Protein AF-A0A7W0XQK7-F1 (afdb_monomer_lite)

Radius of gyration: 30.18 Å; chains: 1; bounding box: 42×20×87 Å

pLDDT: mean 75.93, std 15.59, range [35.38, 95.88]

Secondary structure (DSSP, 8-state):
--------HHHHHHHHHHHHHHHHHHHHHTT-PPP------HHHHTS-S--TTSHHHHHHHHHTTGGG---

Sequence (71 aa):
MKDKDEMGRRDFLRAVGGASTAAVATAAIALAPGEAEAYDPGQEEMRARYNPDSPDVQAFYRTNGYETLKT

Structure (mmCIF, N/CA/C/O backbone):
data_AF-A0A7W0XQK7-F1
#
_entry.id   AF-A0A7W0XQK7-F1
#
loop_
_atom_site.group_PDB
_atom_site.id
_atom_site.type_symbol
_atom_site.label_atom_id
_atom_site.label_alt_id
_atom_site.label_comp_id
_atom_site.label_asym_id
_atom_site.label_entity_id
_atom_site.label_seq_id
_atom_site.pdbx_PDB_ins_code
_atom_site.Cartn_x
_atom_site.Cartn_y
_atom_site.Cartn_z
_atom_site.occupancy
_atom_site.B_iso_or_equiv
_atom_site.auth_seq_id
_atom_site.auth_comp_id
_atom_site.auth_asym_id
_atom_site.auth_atom_id
_atom_site.pdbx_PDB_model_num
ATOM 1 N N . MET A 1 1 ? -4.236 0.232 -72.772 1.00 35.38 1 MET A N 1
ATOM 2 C CA . MET A 1 1 ? -3.253 1.077 -72.056 1.00 35.38 1 MET A CA 1
ATOM 3 C C . MET A 1 1 ? -2.688 0.228 -70.929 1.00 35.38 1 MET A C 1
ATOM 5 O O . MET A 1 1 ? -3.436 -0.569 -70.393 1.00 35.38 1 MET A O 1
ATOM 9 N N . LYS A 1 2 ? -1.373 0.271 -70.689 1.00 39.75 2 LYS A N 1
ATOM 10 C CA . LYS A 1 2 ? -0.704 -0.538 -69.655 1.00 39.75 2 LYS A CA 1
ATOM 11 C C . LYS A 1 2 ? -1.132 -0.037 -68.277 1.00 39.75 2 LYS A C 1
ATOM 13 O O . LYS A 1 2 ? -0.896 1.138 -68.001 1.00 39.75 2 LYS A O 1
ATOM 18 N N . ASP A 1 3 ? -1.700 -0.918 -67.459 1.00 52.38 3 ASP A N 1
ATOM 19 C CA . ASP A 1 3 ? -1.952 -0.663 -66.042 1.00 52.38 3 ASP A CA 1
ATOM 20 C C . ASP A 1 3 ? -0.604 -0.458 -65.348 1.00 52.38 3 ASP A C 1
ATOM 22 O O . ASP A 1 3 ? 0.181 -1.385 -65.136 1.00 52.38 3 ASP A O 1
ATOM 26 N N . LYS A 1 4 ? -0.290 0.816 -65.129 1.00 55.88 4 LYS A N 1
ATOM 27 C CA . LYS A 1 4 ? 0.812 1.282 -64.301 1.00 55.88 4 LYS A CA 1
ATOM 28 C C . LYS A 1 4 ? 0.257 1.474 -62.893 1.00 55.88 4 LYS A C 1
ATOM 30 O O . LYS A 1 4 ? -0.750 2.151 -62.732 1.00 55.88 4 LYS A O 1
ATOM 35 N N . ASP A 1 5 ? 0.975 0.928 -61.921 1.00 58.75 5 ASP A N 1
ATOM 36 C CA . ASP A 1 5 ? 0.953 1.343 -60.517 1.00 58.75 5 ASP A CA 1
ATOM 37 C C . ASP A 1 5 ? -0.300 1.055 -59.683 1.00 58.75 5 ASP A C 1
ATOM 39 O O . ASP A 1 5 ? -0.863 1.952 -59.066 1.00 58.75 5 ASP A O 1
ATOM 43 N N . GLU A 1 6 ? -0.630 -0.220 -59.484 1.00 63.34 6 GLU A N 1
ATOM 44 C CA . GLU A 1 6 ? -1.234 -0.615 -58.205 1.00 63.34 6 GLU A CA 1
ATOM 45 C C . GLU A 1 6 ? -0.365 -1.672 -57.529 1.00 63.34 6 GLU A C 1
ATOM 47 O O . GLU A 1 6 ? -0.592 -2.876 -57.629 1.00 63.34 6 GLU A O 1
ATOM 52 N N . MET A 1 7 ? 0.670 -1.214 -56.816 1.00 66.31 7 MET A N 1
ATOM 53 C CA . MET A 1 7 ? 1.297 -2.053 -55.798 1.00 66.31 7 MET A CA 1
ATOM 54 C C . MET A 1 7 ? 0.222 -2.404 -54.768 1.00 66.31 7 MET A C 1
ATOM 56 O O . MET A 1 7 ? -0.252 -1.543 -54.022 1.00 66.31 7 MET A O 1
ATOM 60 N N . GLY A 1 8 ? -0.199 -3.669 -54.751 1.00 80.00 8 GLY A N 1
ATOM 61 C CA . GLY A 1 8 ? -1.247 -4.132 -53.856 1.00 80.00 8 GLY A CA 1
ATOM 62 C C . GLY A 1 8 ? -0.858 -3.912 -52.395 1.00 80.00 8 GLY A C 1
ATOM 63 O O . GLY A 1 8 ? 0.314 -3.983 -52.025 1.00 80.00 8 GLY A O 1
ATOM 64 N N . ARG A 1 9 ? -1.853 -3.704 -51.522 1.00 81.88 9 ARG A N 1
ATOM 65 C CA . ARG A 1 9 ? -1.638 -3.495 -50.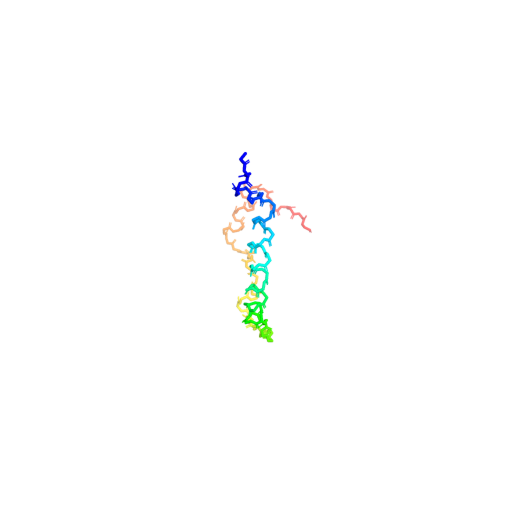072 1.00 81.88 9 ARG A CA 1
ATOM 66 C C . ARG A 1 9 ? -0.718 -4.554 -49.450 1.00 81.88 9 ARG A C 1
ATOM 68 O O . ARG A 1 9 ? 0.063 -4.244 -48.560 1.00 81.88 9 ARG A O 1
ATOM 75 N N . ARG A 1 10 ? -0.790 -5.799 -49.934 1.00 81.31 10 ARG A N 1
ATOM 76 C CA . ARG A 1 10 ? 0.075 -6.905 -49.499 1.00 81.31 10 ARG A CA 1
ATOM 77 C C . ARG A 1 10 ? 1.538 -6.697 -49.895 1.00 81.31 10 ARG A C 1
ATOM 79 O O . ARG A 1 10 ? 2.411 -6.951 -49.073 1.00 81.31 10 ARG A O 1
ATOM 86 N N . ASP A 1 11 ? 1.800 -6.238 -51.112 1.00 80.75 11 ASP A N 1
ATOM 87 C CA . ASP A 1 11 ? 3.161 -6.015 -51.607 1.00 80.75 11 ASP A CA 1
ATOM 88 C C . ASP A 1 11 ? 3.791 -4.802 -50.923 1.00 80.75 11 ASP A C 1
ATOM 90 O O . ASP A 1 11 ? 4.949 -4.859 -50.511 1.00 80.75 11 ASP A O 1
ATOM 94 N N . PHE A 1 12 ? 2.989 -3.763 -50.669 1.00 82.31 12 PHE A N 1
ATOM 95 C CA . PHE A 1 12 ? 3.388 -2.629 -49.839 1.00 82.31 12 PHE A CA 1
ATOM 96 C C . PHE A 1 12 ? 3.756 -3.062 -48.411 1.00 82.31 12 PHE A C 1
ATOM 98 O O . PHE A 1 12 ? 4.855 -2.770 -47.940 1.00 82.31 12 PHE A O 1
ATOM 105 N N . LEU A 1 13 ? 2.883 -3.813 -47.727 1.00 81.50 13 LEU A N 1
ATOM 106 C CA . LEU A 1 13 ? 3.156 -4.303 -46.370 1.00 81.50 13 LEU A CA 1
ATOM 107 C C . LEU A 1 13 ? 4.349 -5.264 -46.326 1.00 81.50 13 LEU A C 1
ATOM 109 O O . LEU A 1 13 ? 5.079 -5.275 -45.341 1.00 81.50 13 LEU A O 1
ATOM 113 N N . ARG A 1 14 ? 4.588 -6.042 -47.386 1.00 76.25 14 ARG A N 1
ATOM 114 C CA . ARG A 1 14 ? 5.757 -6.924 -47.485 1.00 76.25 14 ARG A CA 1
ATOM 115 C C . ARG A 1 14 ? 7.054 -6.139 -47.668 1.00 76.25 14 ARG A C 1
ATOM 117 O O . ARG A 1 14 ? 8.046 -6.481 -47.033 1.00 76.25 14 ARG A O 1
ATOM 124 N N . ALA A 1 15 ? 7.047 -5.092 -48.491 1.00 75.88 15 ALA A N 1
ATOM 125 C CA . ALA A 1 15 ? 8.207 -4.228 -48.692 1.00 75.88 15 ALA A CA 1
ATOM 126 C C . ALA A 1 15 ? 8.536 -3.417 -47.425 1.00 75.88 15 ALA A C 1
ATOM 128 O O . ALA A 1 15 ? 9.678 -3.419 -46.965 1.00 75.88 15 ALA A O 1
ATOM 129 N N . VA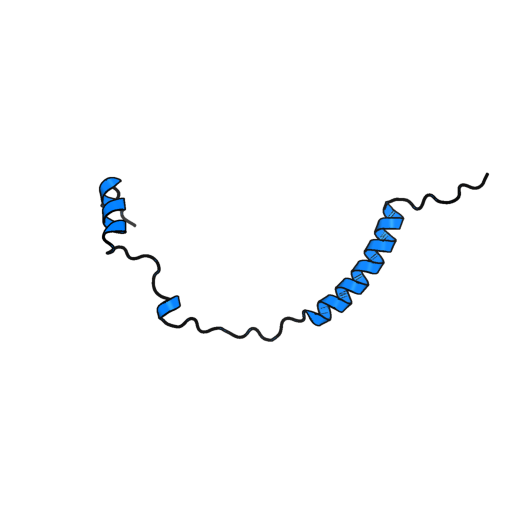L A 1 16 ? 7.527 -2.790 -46.811 1.00 75.25 16 VAL A N 1
ATOM 130 C CA . VAL A 1 16 ? 7.694 -1.991 -45.585 1.00 75.25 16 VAL A CA 1
ATOM 131 C C . VAL A 1 16 ? 7.996 -2.879 -44.376 1.00 75.25 16 VAL A C 1
ATOM 133 O O . VAL A 1 16 ? 8.909 -2.576 -43.610 1.00 75.25 16 VAL A O 1
ATOM 136 N N . GLY A 1 17 ? 7.281 -3.997 -44.223 1.00 63.81 17 GLY A N 1
ATOM 137 C CA . GLY A 1 17 ? 7.487 -4.996 -43.169 1.00 63.81 17 GLY A CA 1
ATOM 138 C C . GLY A 1 17 ? 8.853 -5.680 -43.257 1.00 63.81 17 GLY A C 1
ATOM 139 O O . GLY A 1 17 ? 9.540 -5.833 -42.252 1.00 63.81 17 GLY A O 1
ATOM 140 N N . GLY A 1 18 ? 9.301 -6.022 -44.470 1.00 62.75 18 GLY A N 1
ATOM 141 C CA . GLY A 1 18 ? 10.635 -6.579 -44.707 1.00 62.75 18 GLY A CA 1
ATOM 142 C C . GLY A 1 18 ? 11.749 -5.607 -44.308 1.00 62.75 18 GLY A C 1
ATOM 143 O O . GLY A 1 18 ? 12.669 -5.991 -43.588 1.00 62.75 18 GLY A O 1
ATOM 144 N N . ALA A 1 19 ? 11.629 -4.329 -44.681 1.00 57.84 19 ALA A N 1
ATOM 145 C CA . ALA A 1 19 ? 12.590 -3.294 -44.294 1.00 57.84 19 ALA A CA 1
ATOM 146 C C . ALA A 1 19 ? 12.586 -3.005 -42.778 1.00 57.84 19 ALA A C 1
ATOM 148 O O . ALA A 1 19 ? 13.640 -2.787 -42.181 1.00 57.84 19 ALA A O 1
ATOM 149 N N . SER A 1 20 ? 11.417 -3.052 -42.133 1.00 55.62 20 SER A N 1
ATOM 150 C CA . SER A 1 20 ? 11.295 -2.813 -40.689 1.00 55.62 20 SER A CA 1
ATOM 151 C C . SER A 1 20 ? 11.812 -3.979 -39.840 1.00 55.62 20 SER A C 1
ATOM 153 O O . SER A 1 20 ? 12.412 -3.726 -38.801 1.00 55.62 20 SER A O 1
ATOM 155 N N . THR A 1 21 ? 11.720 -5.236 -40.291 1.00 55.31 21 THR A N 1
ATOM 156 C CA . THR A 1 21 ? 12.353 -6.362 -39.567 1.00 55.31 21 THR A CA 1
ATOM 157 C C . THR A 1 21 ? 13.880 -6.254 -39.493 1.00 55.31 21 THR A C 1
ATOM 159 O O . THR A 1 21 ? 14.456 -6.557 -38.452 1.00 55.31 21 THR A O 1
ATOM 162 N N . ALA A 1 22 ? 14.540 -5.757 -40.545 1.00 56.12 22 ALA A N 1
ATOM 163 C CA . ALA A 1 22 ? 15.991 -5.564 -40.551 1.00 56.12 22 ALA A CA 1
ATOM 164 C C . ALA A 1 22 ? 16.438 -4.429 -39.609 1.00 56.12 22 ALA A C 1
ATOM 166 O O . ALA A 1 22 ? 17.421 -4.583 -38.888 1.00 56.12 22 ALA A O 1
ATOM 167 N N . ALA A 1 23 ? 15.694 -3.318 -39.570 1.00 55.66 23 ALA A N 1
ATOM 168 C CA . ALA A 1 23 ? 15.971 -2.202 -38.662 1.00 55.66 23 ALA A CA 1
ATOM 169 C C . ALA A 1 23 ? 15.654 -2.534 -37.189 1.00 55.66 23 ALA A C 1
ATOM 171 O O . ALA A 1 23 ? 16.351 -2.088 -36.281 1.00 55.66 23 ALA A O 1
ATOM 172 N N . VAL A 1 24 ? 14.623 -3.346 -36.933 1.00 56.16 24 VAL A N 1
ATOM 173 C CA . VAL A 1 24 ? 14.304 -3.822 -35.578 1.00 56.16 24 VAL A CA 1
ATOM 174 C C . VAL A 1 24 ? 15.335 -4.847 -35.104 1.00 56.16 24 VAL A C 1
ATOM 176 O O . VAL A 1 24 ? 15.713 -4.815 -33.939 1.00 56.16 24 VAL A O 1
ATOM 179 N N . ALA A 1 25 ? 15.851 -5.708 -35.986 1.00 56.34 25 ALA A N 1
ATOM 180 C CA . ALA A 1 25 ? 16.907 -6.657 -35.633 1.00 56.34 25 ALA A CA 1
ATOM 181 C C . ALA A 1 25 ? 18.221 -5.957 -35.241 1.00 56.34 25 ALA A C 1
ATOM 183 O O . ALA A 1 25 ? 18.865 -6.373 -34.281 1.00 56.34 25 ALA A O 1
ATOM 184 N N . THR A 1 26 ? 18.601 -4.866 -35.917 1.00 56.75 26 THR A N 1
ATOM 185 C CA . THR A 1 26 ? 19.782 -4.074 -35.529 1.00 56.75 26 THR A CA 1
ATOM 186 C C . THR A 1 26 ? 19.558 -3.274 -34.244 1.00 56.75 26 THR A C 1
ATOM 188 O O . THR A 1 26 ? 20.478 -3.170 -33.434 1.00 56.75 26 THR A O 1
ATOM 191 N N . ALA A 1 27 ? 18.342 -2.776 -33.997 1.00 57.53 27 ALA A N 1
ATOM 192 C CA . ALA A 1 27 ? 17.984 -2.133 -32.729 1.00 57.53 27 ALA A CA 1
ATOM 193 C C . ALA A 1 27 ? 17.893 -3.129 -31.555 1.00 57.53 27 ALA A C 1
ATOM 195 O O . ALA A 1 27 ? 18.249 -2.786 -30.432 1.00 57.53 27 ALA A O 1
ATOM 196 N N . ALA A 1 28 ? 17.477 -4.375 -31.803 1.00 56.09 28 ALA A N 1
ATOM 197 C CA . ALA A 1 28 ? 17.397 -5.423 -30.785 1.00 56.09 28 ALA A CA 1
ATOM 198 C C . ALA A 1 28 ? 18.780 -5.850 -30.264 1.00 56.09 28 ALA A C 1
ATOM 200 O O . ALA A 1 28 ? 18.902 -6.204 -29.096 1.00 56.09 28 ALA A O 1
ATOM 201 N N . ILE A 1 29 ? 19.833 -5.751 -31.088 1.00 57.66 29 ILE A N 1
ATOM 202 C CA . ILE A 1 29 ? 21.223 -5.991 -30.656 1.00 57.66 29 ILE A CA 1
ATOM 203 C C . ILE A 1 29 ? 21.678 -4.923 -29.645 1.00 57.66 29 ILE A C 1
ATOM 205 O O . ILE A 1 29 ? 22.438 -5.230 -28.731 1.00 57.66 29 ILE A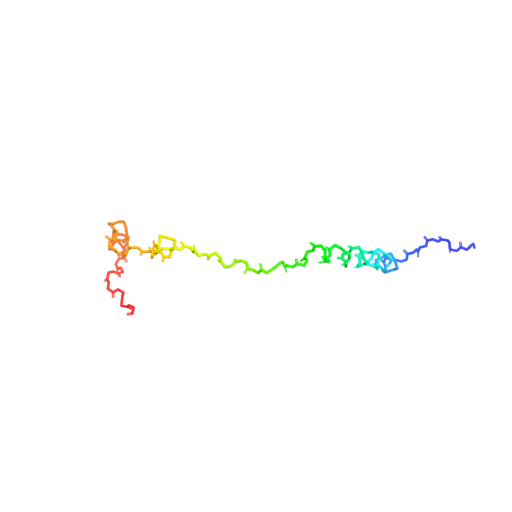 O 1
ATOM 209 N N . ALA A 1 30 ? 21.173 -3.688 -29.753 1.00 58.38 30 ALA A N 1
ATOM 210 C CA . ALA A 1 30 ? 21.428 -2.620 -28.781 1.00 58.38 30 ALA A CA 1
ATOM 211 C C . ALA A 1 30 ? 20.577 -2.738 -27.498 1.00 58.38 30 ALA A C 1
ATOM 213 O O . ALA A 1 30 ? 20.850 -2.045 -26.523 1.00 58.38 30 ALA A O 1
ATOM 214 N N . LEU A 1 31 ? 19.569 -3.618 -27.490 1.00 60.19 31 LEU A N 1
ATOM 215 C CA . LEU A 1 31 ? 18.757 -3.981 -26.325 1.00 60.19 31 LEU A CA 1
ATOM 216 C C . LEU A 1 31 ? 19.143 -5.356 -25.766 1.00 60.19 31 LEU A C 1
ATOM 218 O O . LEU A 1 31 ? 18.324 -5.979 -25.095 1.00 60.19 31 LEU A O 1
ATOM 222 N N . ALA A 1 32 ? 20.360 -5.848 -26.030 1.00 65.19 32 ALA A N 1
ATOM 223 C CA . ALA A 1 32 ? 20.864 -7.015 -25.317 1.00 65.19 32 ALA A CA 1
ATOM 224 C C . ALA A 1 32 ? 20.729 -6.729 -23.810 1.00 65.19 32 ALA A C 1
ATOM 226 O O . ALA A 1 32 ? 21.395 -5.808 -23.324 1.00 65.19 32 ALA A O 1
ATOM 227 N N . PRO A 1 33 ? 19.829 -7.420 -23.080 1.00 66.44 33 PRO A N 1
ATOM 228 C CA . PRO A 1 33 ? 19.706 -7.183 -21.658 1.00 66.44 33 PRO A CA 1
ATOM 229 C C . PRO A 1 33 ? 21.063 -7.537 -21.056 1.00 66.44 33 PRO A C 1
ATOM 231 O O . PRO A 1 33 ? 21.572 -8.639 -21.267 1.00 66.44 33 PRO A O 1
ATOM 234 N N . GLY A 1 34 ? 21.681 -6.562 -20.389 1.00 74.88 34 GLY A N 1
ATOM 235 C CA . GLY A 1 34 ? 22.872 -6.814 -19.592 1.00 74.88 34 GLY A CA 1
ATOM 236 C C . GLY A 1 34 ? 22.573 -7.840 -18.501 1.00 74.88 34 GLY A C 1
ATOM 237 O O . GLY A 1 34 ? 21.426 -8.249 -18.299 1.00 74.88 34 GLY A O 1
ATOM 238 N N . GLU A 1 35 ? 23.612 -8.256 -17.787 1.00 77.56 35 GLU A N 1
ATOM 239 C CA . GLU A 1 35 ? 23.429 -9.110 -16.619 1.00 77.56 35 GLU A CA 1
ATOM 240 C C . GLU A 1 35 ? 22.484 -8.416 -15.627 1.00 77.56 35 GLU A C 1
ATOM 242 O O . GLU A 1 35 ? 22.617 -7.222 -15.348 1.00 77.56 35 GLU A O 1
ATOM 247 N N . ALA A 1 36 ? 21.446 -9.132 -15.195 1.00 77.69 36 ALA A N 1
ATOM 248 C CA . ALA A 1 36 ? 20.429 -8.564 -14.328 1.00 77.69 36 ALA A CA 1
ATOM 249 C C . ALA A 1 36 ? 21.032 -8.351 -12.936 1.00 77.69 36 ALA A C 1
ATOM 251 O O . ALA A 1 36 ? 21.240 -9.307 -12.192 1.00 77.69 36 ALA A O 1
ATOM 252 N N . GLU A 1 37 ? 21.304 -7.095 -12.592 1.00 81.75 37 GLU A N 1
ATOM 253 C CA . GLU A 1 37 ? 21.743 -6.714 -11.253 1.00 81.75 37 GLU A CA 1
ATOM 254 C C . GLU A 1 37 ? 20.621 -7.010 -10.249 1.00 81.75 37 GLU A C 1
ATOM 256 O O . GLU A 1 37 ? 19.525 -6.441 -10.319 1.00 81.75 37 GLU A O 1
ATOM 261 N N . ALA A 1 38 ? 20.884 -7.930 -9.320 1.00 80.50 38 ALA A N 1
ATOM 262 C CA . ALA A 1 38 ? 19.955 -8.243 -8.247 1.00 80.50 38 ALA A CA 1
ATOM 263 C C . ALA A 1 38 ? 19.969 -7.096 -7.232 1.00 80.50 38 ALA A C 1
ATOM 265 O O . ALA A 1 38 ? 20.898 -6.951 -6.439 1.00 80.50 38 ALA A O 1
ATOM 266 N N . TYR A 1 39 ? 18.925 -6.274 -7.269 1.00 86.81 39 TYR A N 1
ATOM 267 C CA . TYR A 1 39 ? 18.685 -5.267 -6.246 1.00 86.81 39 TYR A CA 1
ATOM 268 C C . TYR A 1 39 ? 18.332 -5.952 -4.918 1.00 86.81 39 TYR A C 1
ATOM 270 O O . TYR A 1 39 ? 17.416 -6.773 -4.885 1.00 86.81 39 TYR A O 1
ATOM 278 N N . ASP A 1 40 ? 19.051 -5.620 -3.840 1.00 88.56 40 ASP A N 1
ATOM 279 C CA . ASP A 1 40 ? 18.695 -6.020 -2.476 1.00 88.56 40 ASP A CA 1
ATOM 280 C C . ASP A 1 40 ? 17.777 -4.946 -1.861 1.00 88.56 40 ASP A C 1
ATOM 282 O O . ASP A 1 40 ? 18.260 -3.866 -1.505 1.00 88.56 40 ASP A O 1
ATOM 286 N N . PRO A 1 41 ? 16.464 -5.214 -1.740 1.00 86.56 41 PRO A N 1
ATOM 287 C CA . PRO A 1 41 ? 15.490 -4.252 -1.225 1.00 86.56 41 PRO A CA 1
ATOM 288 C C . PRO A 1 41 ? 15.647 -3.981 0.283 1.00 86.56 41 PRO A C 1
ATOM 290 O O . PRO A 1 41 ? 15.057 -3.044 0.824 1.00 86.56 41 PRO A O 1
ATOM 293 N N . GLY A 1 42 ? 16.451 -4.772 1.001 1.00 93.62 42 GLY A N 1
ATOM 294 C CA . GLY A 1 42 ? 16.639 -4.612 2.437 1.00 93.62 42 GLY A CA 1
ATOM 295 C C . GLY A 1 42 ? 15.359 -4.839 3.255 1.00 93.62 42 GLY A C 1
ATOM 296 O O . GLY A 1 42 ? 14.282 -5.160 2.753 1.00 93.62 42 GLY A O 1
ATOM 297 N N . GLN A 1 43 ? 15.475 -4.687 4.575 1.00 91.38 43 GLN A N 1
ATOM 298 C CA . GLN A 1 43 ? 14.402 -5.075 5.499 1.00 91.38 43 GLN A CA 1
ATOM 299 C C . GLN A 1 43 ? 13.186 -4.145 5.460 1.00 91.38 43 GLN A C 1
ATOM 301 O O . GLN A 1 43 ? 12.063 -4.589 5.689 1.00 91.38 43 GLN A O 1
ATOM 306 N N . GLU A 1 44 ? 13.389 -2.854 5.192 1.00 88.19 44 GLU A N 1
ATOM 307 C CA . GLU A 1 44 ? 12.285 -1.893 5.160 1.00 88.19 44 GLU A CA 1
ATOM 308 C C . GLU A 1 44 ? 11.378 -2.080 3.951 1.00 88.19 44 GLU A C 1
ATOM 310 O O . GLU A 1 44 ? 10.162 -1.991 4.098 1.00 88.19 44 GLU A O 1
ATOM 315 N N . GLU A 1 45 ? 11.921 -2.360 2.770 1.00 86.88 45 GLU A N 1
ATOM 316 C CA . GLU A 1 45 ? 11.089 -2.581 1.586 1.00 86.88 45 GLU A CA 1
ATOM 317 C C . GLU A 1 45 ? 10.438 -3.967 1.596 1.00 86.88 45 GLU A C 1
ATOM 319 O O . GLU A 1 45 ? 9.323 -4.135 1.099 1.00 86.88 45 GLU A O 1
ATOM 324 N N . MET A 1 46 ? 11.095 -4.939 2.236 1.00 88.94 46 MET A N 1
ATOM 325 C CA . MET A 1 46 ? 10.573 -6.287 2.476 1.00 88.94 46 MET A CA 1
ATOM 326 C C . MET A 1 46 ? 9.545 -6.347 3.616 1.00 88.94 46 MET A C 1
ATOM 328 O O . MET A 1 46 ? 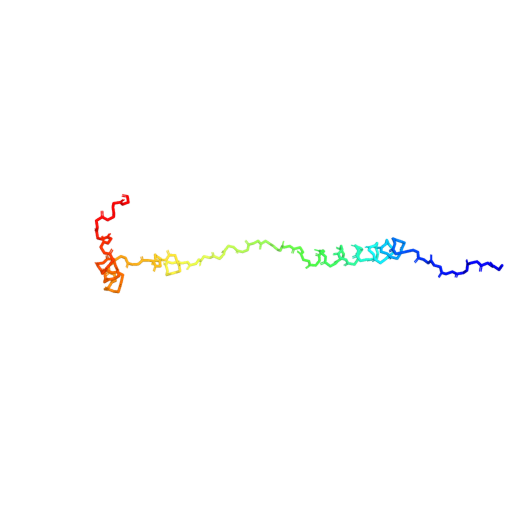8.943 -7.401 3.845 1.00 88.94 46 MET A O 1
ATOM 332 N N . ARG A 1 47 ? 9.334 -5.252 4.361 1.00 89.44 47 ARG A N 1
ATOM 333 C CA . ARG A 1 47 ? 8.416 -5.256 5.506 1.00 89.44 47 ARG A CA 1
ATOM 334 C C . ARG A 1 47 ? 6.982 -5.525 5.061 1.00 89.44 47 ARG A C 1
ATOM 336 O O . ARG A 1 47 ? 6.542 -5.090 3.994 1.00 89.44 47 ARG A O 1
ATOM 343 N N . ALA A 1 48 ? 6.218 -6.192 5.924 1.00 89.38 48 ALA A N 1
ATOM 344 C CA . ALA A 1 48 ? 4.800 -6.411 5.684 1.00 89.38 48 ALA A CA 1
ATOM 345 C C . ALA A 1 48 ? 4.093 -5.061 5.489 1.00 89.38 48 ALA A C 1
ATOM 347 O O . ALA A 1 48 ? 4.086 -4.204 6.372 1.00 89.38 48 ALA A O 1
ATOM 348 N N . ARG A 1 49 ? 3.495 -4.867 4.309 1.00 87.19 49 ARG A N 1
ATOM 349 C CA . ARG A 1 49 ? 2.704 -3.664 4.012 1.00 87.19 49 ARG A CA 1
ATOM 350 C C . ARG A 1 49 ? 1.392 -3.642 4.794 1.00 87.19 49 ARG A C 1
ATOM 352 O O . ARG A 1 49 ? 0.858 -2.575 5.070 1.00 87.19 49 ARG A O 1
ATOM 359 N N . TYR A 1 50 ? 0.878 -4.823 5.126 1.00 89.75 50 TYR A N 1
ATOM 360 C CA . TYR A 1 50 ? -0.319 -4.993 5.931 1.00 89.75 50 TYR A CA 1
ATOM 361 C C . TYR A 1 50 ? 0.041 -5.072 7.415 1.00 89.75 50 TYR A C 1
ATOM 363 O O . TYR A 1 50 ? 0.860 -5.903 7.805 1.00 89.75 50 TYR A O 1
ATOM 371 N N . ASN A 1 51 ? -0.605 -4.233 8.225 1.00 90.69 51 ASN A N 1
ATOM 372 C CA . ASN A 1 51 ? -0.493 -4.255 9.677 1.00 90.69 51 ASN A CA 1
ATOM 373 C C . ASN A 1 51 ? -1.878 -4.523 10.302 1.00 90.69 51 ASN A C 1
ATOM 375 O O . ASN A 1 51 ? -2.687 -3.593 10.371 1.00 90.69 51 ASN A O 1
ATOM 379 N N . PRO A 1 52 ? -2.169 -5.757 10.757 1.00 89.12 52 PRO A N 1
ATOM 380 C CA . PRO A 1 52 ? -3.453 -6.096 11.380 1.00 89.12 52 PRO A CA 1
ATOM 381 C C . PRO A 1 52 ? -3.699 -5.349 12.698 1.00 89.12 52 PRO A C 1
ATOM 383 O O . PRO A 1 52 ? -4.850 -5.197 13.107 1.00 89.12 52 PRO A O 1
ATOM 386 N N . ASP A 1 53 ? -2.641 -4.845 13.335 1.00 90.69 53 ASP A N 1
ATOM 387 C CA . ASP A 1 53 ? -2.721 -4.134 14.609 1.00 90.69 53 ASP A CA 1
ATOM 388 C C . ASP A 1 53 ? -2.946 -2.621 14.442 1.00 90.69 53 ASP A C 1
ATOM 390 O O . ASP A 1 53 ? -3.086 -1.901 15.431 1.00 90.69 53 ASP A O 1
ATOM 394 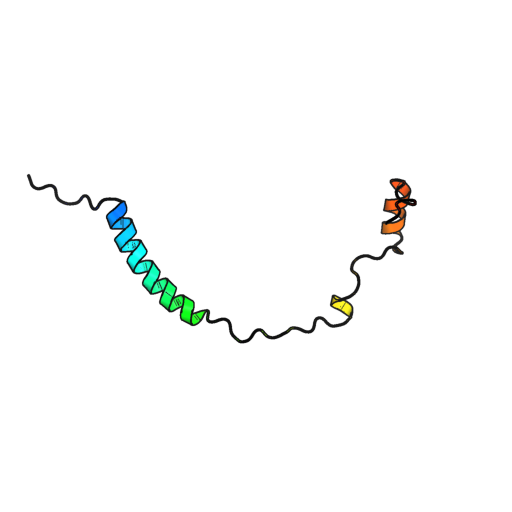N N . SER A 1 54 ? -3.003 -2.116 13.201 1.00 94.25 54 SER A N 1
ATOM 395 C CA . SER A 1 54 ? -3.299 -0.701 12.947 1.00 94.25 54 SER A CA 1
ATOM 396 C C . SER A 1 54 ? -4.737 -0.353 13.371 1.00 94.25 54 SER A C 1
ATOM 398 O O . SER A 1 54 ? -5.663 -1.085 12.998 1.00 94.25 54 SER A O 1
ATOM 400 N N . PRO A 1 55 ? -4.980 0.769 14.083 1.00 94.94 55 PRO A N 1
ATOM 401 C CA . PRO A 1 55 ? -6.321 1.156 14.536 1.00 94.94 55 PRO A CA 1
ATOM 402 C C . PRO A 1 55 ? -7.356 1.246 13.407 1.00 94.94 55 PRO A C 1
ATOM 404 O O . PRO A 1 55 ? -8.501 0.826 13.566 1.00 94.94 55 PRO A O 1
ATOM 407 N N . ASP A 1 56 ? -6.949 1.775 12.259 1.00 94.69 56 ASP A N 1
ATOM 408 C CA . ASP A 1 56 ? -7.742 1.921 11.035 1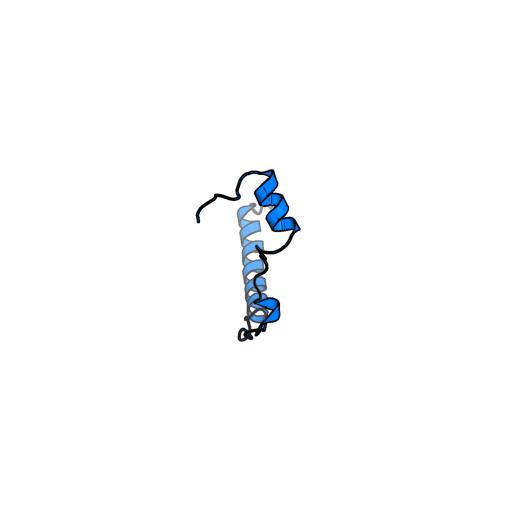.00 94.69 56 ASP A CA 1
ATOM 409 C C . ASP A 1 56 ? -8.117 0.567 10.416 1.00 94.69 56 ASP A C 1
ATOM 411 O O . ASP A 1 56 ? -9.273 0.363 10.034 1.00 94.69 56 ASP A O 1
ATOM 415 N N . VAL A 1 57 ? -7.184 -0.389 10.392 1.00 93.44 57 VAL A N 1
ATOM 416 C CA . VAL A 1 57 ? -7.452 -1.761 9.937 1.00 93.44 57 VAL A CA 1
ATOM 417 C C . VAL A 1 57 ? -8.444 -2.441 10.880 1.00 93.44 57 VAL A C 1
ATOM 419 O O . VAL A 1 57 ? -9.475 -2.943 10.434 1.00 93.44 57 VAL A O 1
ATOM 422 N N . GLN A 1 58 ? -8.213 -2.383 12.192 1.00 93.38 58 GLN A N 1
ATOM 423 C CA . GLN A 1 58 ? -9.127 -2.974 13.174 1.00 93.38 58 GLN A CA 1
ATOM 424 C C . GLN A 1 58 ? -10.526 -2.342 13.128 1.00 93.38 58 GLN A C 1
ATOM 426 O O . GLN A 1 58 ? -11.533 -3.050 13.202 1.00 93.38 58 GLN A O 1
ATOM 431 N N . ALA A 1 59 ? -10.612 -1.016 12.974 1.00 95.31 59 ALA A N 1
ATOM 432 C CA . ALA A 1 59 ? -11.884 -0.314 12.852 1.00 95.31 59 ALA A CA 1
ATOM 433 C C . ALA A 1 59 ? -12.673 -0.773 11.620 1.00 95.31 59 ALA A C 1
ATOM 435 O O . ALA A 1 59 ? -13.873 -1.014 11.743 1.00 95.31 59 ALA A O 1
ATOM 436 N N . PHE A 1 60 ? -12.012 -0.941 10.470 1.00 93.62 60 PHE A N 1
ATOM 437 C CA . PHE A 1 60 ? -12.640 -1.449 9.249 1.00 93.62 60 PHE A CA 1
ATOM 438 C C . PHE A 1 60 ? -13.232 -2.852 9.443 1.00 93.62 60 PHE A C 1
ATOM 440 O O . PHE A 1 60 ? -14.384 -3.091 9.082 1.00 93.62 60 PHE A O 1
ATOM 447 N N . TYR A 1 61 ? -12.486 -3.782 10.043 1.00 93.69 61 TYR A N 1
ATOM 448 C CA . TYR A 1 61 ? -12.986 -5.146 10.256 1.00 93.69 61 TYR A CA 1
ATOM 449 C C . TYR A 1 61 ? -14.134 -5.195 11.271 1.00 93.69 61 TYR A C 1
ATOM 451 O O . TYR A 1 61 ? -15.104 -5.926 11.056 1.00 93.69 61 TYR A O 1
ATOM 459 N N . ARG A 1 62 ? -14.073 -4.370 12.325 1.00 93.19 62 ARG A N 1
ATOM 460 C CA . ARG A 1 62 ? -15.136 -4.250 13.332 1.00 93.19 62 ARG A CA 1
ATOM 461 C C . ARG A 1 62 ? -16.437 -3.706 12.749 1.00 93.19 62 ARG A C 1
ATOM 463 O O . ARG A 1 62 ? -17.493 -4.296 12.945 1.00 93.19 62 ARG A O 1
ATOM 470 N N . THR A 1 63 ? -16.389 -2.602 12.002 1.00 95.88 63 THR A N 1
ATOM 471 C CA . THR A 1 63 ? -17.616 -1.987 11.456 1.00 95.88 63 THR A CA 1
ATOM 472 C C . THR A 1 63 ? -18.319 -2.863 10.424 1.00 95.88 63 THR A C 1
ATOM 474 O O . THR A 1 63 ? -19.531 -2.749 10.263 1.00 95.88 63 THR A O 1
ATOM 477 N N . ASN A 1 64 ? -17.583 -3.753 9.757 1.00 94.81 64 ASN A N 1
ATOM 478 C CA . ASN A 1 64 ? -18.132 -4.686 8.777 1.00 94.81 64 ASN A CA 1
ATOM 479 C C . ASN A 1 64 ? -18.465 -6.075 9.362 1.00 94.81 64 ASN A C 1
ATOM 481 O O . ASN A 1 64 ? -18.982 -6.923 8.639 1.00 94.81 64 ASN A O 1
ATOM 485 N N . GLY A 1 65 ? -18.188 -6.331 10.648 1.00 90.94 65 GLY A N 1
ATOM 486 C CA . GLY A 1 65 ? -18.483 -7.615 11.300 1.00 90.94 65 GLY A CA 1
ATOM 487 C C . GLY A 1 65 ? -17.569 -8.775 10.882 1.00 90.94 65 GLY A C 1
ATOM 488 O O . GLY A 1 65 ? -17.913 -9.939 11.084 1.00 90.94 65 GLY A O 1
ATOM 489 N N . TYR A 1 66 ? -16.395 -8.482 10.318 1.00 90.69 66 TYR A N 1
ATOM 490 C CA . TYR A 1 66 ? -15.417 -9.483 9.873 1.00 90.69 66 TYR A CA 1
ATOM 491 C C . TYR A 1 66 ? -14.448 -9.934 10.978 1.00 90.69 66 TYR A C 1
ATOM 493 O O . TYR A 1 66 ? -13.505 -10.669 10.714 1.00 90.69 66 TYR A O 1
ATOM 501 N N . GLU A 1 67 ? -14.669 -9.535 12.228 1.00 82.19 67 GLU A N 1
ATOM 502 C CA . GLU A 1 67 ? -13.807 -9.855 13.381 1.00 82.19 67 GLU A CA 1
ATOM 503 C C . GLU A 1 67 ? -13.636 -11.365 13.622 1.00 82.19 67 GLU A C 1
ATOM 505 O O . GLU A 1 67 ? -12.676 -11.803 14.248 1.00 82.19 67 GLU A O 1
ATOM 510 N N . THR A 1 68 ? -14.581 -12.165 13.122 1.00 79.38 68 THR A N 1
ATOM 511 C CA . THR A 1 68 ? -14.617 -13.625 13.285 1.00 79.38 68 THR A CA 1
ATOM 512 C C . THR A 1 68 ? -14.236 -14.384 12.016 1.00 79.38 68 THR A C 1
ATOM 514 O O . THR A 1 68 ? -14.370 -15.611 11.981 1.00 79.38 68 THR A O 1
ATOM 517 N N . LEU A 1 69 ? -13.770 -13.683 10.972 1.00 73.00 69 LEU A N 1
ATOM 518 C CA . LEU A 1 69 ? -13.348 -14.316 9.728 1.00 73.00 69 LEU A CA 1
ATOM 519 C C . LEU A 1 69 ? -12.110 -15.175 10.017 1.00 73.00 69 LEU A C 1
ATOM 521 O O . LEU A 1 69 ? -11.008 -14.669 10.212 1.00 73.00 69 LEU A O 1
ATOM 525 N N . LYS A 1 70 ? -12.309 -16.491 10.105 1.00 62.75 70 LYS A N 1
ATOM 526 C CA . LYS A 1 70 ? -11.211 -17.443 10.248 1.00 62.75 70 LYS A CA 1
ATOM 527 C C . LYS A 1 70 ? -10.568 -17.640 8.880 1.00 62.75 70 LYS A C 1
ATOM 529 O O . LYS A 1 70 ? -11.232 -18.116 7.961 1.00 62.75 70 LYS A O 1
ATOM 534 N N . THR A 1 71 ? -9.303 -17.262 8.769 1.00 60.50 71 THR A N 1
ATOM 535 C CA . THR A 1 71 ? -8.379 -17.712 7.716 1.00 60.50 71 THR A CA 1
ATOM 536 C C . THR A 1 71 ? -7.821 -19.088 8.023 1.00 60.50 71 THR A C 1
ATOM 538 O O . THR A 1 71 ? -7.587 -19.361 9.224 1.00 60.50 71 THR A O 1
#

Foldseek 3Di:
DDDPDDPDPVNVCCVVVVVVVVVVVVVVVVVPPDDDDDDDPPDVSVDDPDDCPDPVNVVVCVVVVVPPVDD